Protein AF-A0A1M5YK88-F1 (afdb_monomer_lite)

Sequence (181 aa):
MLLDCRCNSYCCTCYFSPMNEIELANHRRQRLADAVDAVSKGDRTAFGRRLGYRDGAFIRQMISGSRAISERTVYKIENLPGMRGWFAKEYSNARVKVGNNVESIEAKALNEIAARYAAIGDAAQRVVDLVLRRDDEPMPVWATRPLISAVDTAIAIAELSTEPQTELPKQARNLPKPARK

Organism: NCBI:txid658167

Foldseek 3Di:
DDDDPPPPDPDDDPPPDVDDPVVLLVLVLVLLQVLCCVPPVRPLQVVCVLLVHPGSVVSVCSNVVVDGDDVVNVVSSLPPPPCPCSSVPPPPDPPPPPDPCCVVVVVVVVVVVVVVLVPDDPVVVVLVCLVPDDPPDDDDPPDDPVNNVVSVVVVVVVVVVPDPPPDDDPDDDPDDDDDDD

Radius of gyration: 28.6 Å; chains: 1; bounding box: 52×44×91 Å

Secondary structure (DSSP, 8-state):
--------S--------SS-HHHHHHHHHHHHHHHHHHHHTT-HHHHHHHTT-SSSHHHHHHHTTSS---HHHHHHHHTSTT-TTTTTTT-S-------S-HHHHHHHHHHHHHHHHHHS-HHHHHHHHHHH--TTSPPPTT--HHHHHHHHHHHHHHHHT-----PPP-----PPPPPP-

Structure (mmCIF,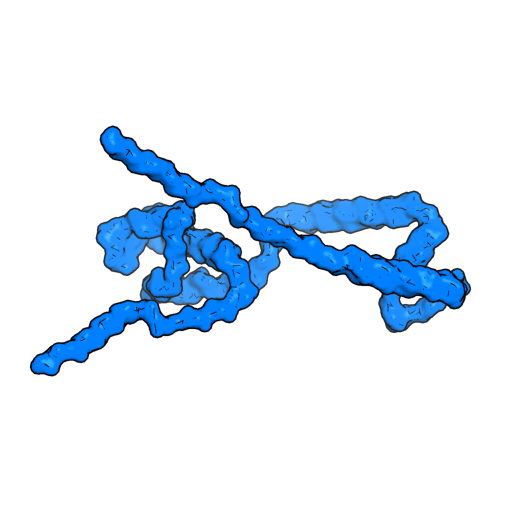 N/CA/C/O backbone):
data_AF-A0A1M5YK88-F1
#
_entry.id   AF-A0A1M5YK88-F1
#
loop_
_atom_site.group_PDB
_atom_site.id
_atom_site.type_symbol
_atom_site.label_atom_id
_atom_site.label_alt_id
_atom_site.label_comp_id
_atom_site.label_asym_id
_atom_site.label_entity_id
_atom_site.label_seq_id
_atom_site.pdbx_PDB_ins_code
_atom_site.Cartn_x
_atom_site.Cartn_y
_atom_site.Cartn_z
_atom_site.occupancy
_atom_site.B_iso_or_equiv
_atom_site.auth_seq_id
_atom_site.auth_comp_id
_atom_site.auth_asym_id
_atom_site.auth_atom_id
_atom_site.pdbx_PDB_model_num
ATOM 1 N N . MET A 1 1 ? 8.486 -20.188 50.666 1.00 37.44 1 MET A N 1
ATOM 2 C CA . MET A 1 1 ? 9.445 -19.201 50.123 1.00 37.44 1 MET A CA 1
ATOM 3 C C . MET A 1 1 ? 9.642 -19.560 48.652 1.00 37.44 1 MET A C 1
ATOM 5 O O . MET A 1 1 ? 10.353 -20.509 48.377 1.00 37.44 1 MET A O 1
ATOM 9 N N . LEU A 1 2 ? 8.736 -19.183 47.746 1.00 44.62 2 LEU A N 1
ATOM 10 C CA . LEU A 1 2 ? 8.646 -17.892 47.040 1.00 44.62 2 LEU A CA 1
ATOM 11 C C . LEU A 1 2 ? 9.952 -17.463 46.356 1.00 44.62 2 LEU A C 1
ATOM 13 O O . LEU A 1 2 ? 10.814 -16.874 46.995 1.00 44.62 2 LEU A O 1
ATOM 17 N N . LEU A 1 3 ? 10.009 -17.757 45.055 1.00 38.59 3 LEU A N 1
ATOM 18 C CA . LEU A 1 3 ? 10.349 -16.865 43.936 1.00 38.59 3 LEU A CA 1
ATOM 19 C C . LEU A 1 3 ? 9.706 -17.533 42.699 1.00 38.59 3 LEU A C 1
ATOM 21 O O . LEU A 1 3 ? 10.263 -18.459 42.125 1.00 38.59 3 LEU A O 1
ATOM 25 N N . ASP A 1 4 ? 8.409 -17.354 42.442 1.00 34.22 4 ASP A N 1
ATOM 26 C CA . ASP A 1 4 ? 7.829 -16.232 41.683 1.00 34.22 4 ASP A CA 1
ATOM 27 C C . ASP A 1 4 ? 8.659 -15.810 40.456 1.00 34.22 4 ASP A C 1
ATOM 29 O O . ASP A 1 4 ? 9.201 -14.710 40.376 1.00 34.22 4 ASP A O 1
ATOM 33 N N . CYS A 1 5 ? 8.695 -16.669 39.434 1.00 35.06 5 CYS A N 1
ATOM 34 C CA . CYS A 1 5 ? 8.955 -16.219 38.067 1.00 35.06 5 CYS A CA 1
ATOM 35 C C . CYS A 1 5 ? 7.684 -15.580 37.482 1.00 35.06 5 CYS A C 1
ATOM 37 O O . CYS A 1 5 ? 6.930 -16.201 36.733 1.00 35.06 5 CYS A O 1
ATOM 39 N N . ARG A 1 6 ? 7.463 -14.296 37.795 1.00 41.94 6 ARG A N 1
ATOM 40 C CA . ARG A 1 6 ? 6.601 -13.394 37.011 1.00 41.94 6 ARG A CA 1
ATOM 41 C C . ARG A 1 6 ? 7.241 -13.150 35.640 1.00 41.94 6 ARG A C 1
ATOM 43 O O . ARG A 1 6 ? 7.820 -12.096 35.393 1.00 41.94 6 ARG A O 1
ATOM 50 N N . CYS A 1 7 ? 7.120 -14.104 34.723 1.00 40.22 7 CYS A N 1
ATOM 51 C CA . CYS A 1 7 ? 7.373 -13.832 33.313 1.00 40.22 7 CYS A CA 1
ATOM 52 C C . CYS A 1 7 ? 6.091 -13.243 32.708 1.00 40.22 7 CYS A C 1
ATOM 54 O O . CYS A 1 7 ? 5.159 -13.951 32.329 1.00 40.22 7 CYS A O 1
ATOM 56 N N . ASN A 1 8 ? 6.010 -11.911 32.703 1.00 40.31 8 ASN A N 1
ATOM 57 C CA . ASN A 1 8 ? 4.912 -11.140 32.133 1.00 40.31 8 ASN A CA 1
ATOM 58 C C . ASN A 1 8 ? 4.927 -11.265 30.598 1.00 40.31 8 ASN A C 1
ATOM 60 O O . ASN A 1 8 ? 5.463 -10.405 29.916 1.00 40.31 8 ASN A O 1
ATOM 64 N N . SER A 1 9 ? 4.404 -12.383 30.088 1.00 45.31 9 SER A N 1
ATOM 65 C CA . SER A 1 9 ? 3.619 -12.567 28.852 1.00 45.31 9 SER A CA 1
ATOM 66 C C . SER A 1 9 ? 3.922 -11.693 27.610 1.00 45.31 9 SER A C 1
ATOM 68 O O . SER A 1 9 ? 3.008 -11.347 26.865 1.00 45.31 9 SER A O 1
ATOM 70 N N . TYR A 1 10 ? 5.185 -11.349 27.351 1.00 47.69 10 TYR A N 1
ATOM 71 C CA . TYR A 1 10 ? 5.623 -10.657 26.130 1.00 47.69 10 TYR A CA 1
ATOM 72 C C . TYR A 1 10 ? 7.009 -11.143 25.691 1.00 47.69 10 TYR A C 1
ATOM 74 O O . TYR A 1 10 ? 7.939 -10.359 25.548 1.00 47.69 10 TYR A O 1
ATOM 82 N N . CYS A 1 11 ? 7.177 -12.451 25.515 1.00 39.66 11 CYS A N 1
ATOM 83 C CA . CYS A 1 11 ? 8.369 -12.985 24.861 1.00 39.66 11 CYS A CA 1
ATOM 84 C C . CYS A 1 11 ? 8.024 -14.287 24.135 1.00 39.66 11 CYS A C 1
ATOM 86 O O . CYS A 1 11 ? 8.310 -15.372 24.624 1.00 39.66 11 CYS A O 1
ATOM 88 N N . CYS A 1 12 ? 7.311 -14.173 23.013 1.00 34.31 12 CYS A N 1
ATOM 89 C CA . CYS A 1 12 ? 7.320 -15.160 21.933 1.00 34.31 12 CYS A CA 1
ATOM 90 C C . CYS A 1 12 ? 6.433 -14.650 20.796 1.00 34.31 12 CYS A C 1
ATOM 92 O O . CYS A 1 12 ? 5.217 -14.741 20.904 1.00 34.31 12 CYS A O 1
ATOM 94 N N . THR A 1 13 ? 7.043 -14.068 19.765 1.00 43.25 13 THR A N 1
ATOM 95 C CA . THR A 1 13 ? 6.861 -14.470 18.359 1.00 43.25 13 THR A CA 1
ATOM 96 C C . THR A 1 13 ? 7.671 -13.533 17.478 1.00 43.25 13 THR A C 1
ATOM 98 O O . THR A 1 13 ? 7.267 -12.432 17.110 1.00 43.25 13 THR A O 1
ATOM 101 N N . CYS A 1 14 ? 8.849 -14.018 17.115 1.00 43.84 14 CYS A N 1
ATOM 102 C CA . CYS A 1 14 ? 9.608 -13.555 15.975 1.00 43.84 14 CYS A CA 1
ATOM 103 C C . CYS A 1 14 ? 8.858 -14.012 14.709 1.00 43.84 14 CYS A C 1
ATOM 105 O O . CYS A 1 14 ? 9.199 -15.040 14.136 1.00 43.84 14 CYS A O 1
ATOM 107 N N . TYR A 1 15 ? 7.813 -13.298 14.280 1.00 48.22 15 TYR A N 1
ATOM 108 C CA . TYR A 1 15 ? 7.351 -13.390 12.891 1.00 48.22 15 TYR A CA 1
ATOM 109 C C . TYR A 1 15 ? 8.174 -12.393 12.074 1.00 48.22 15 TYR A C 1
ATOM 111 O O . TYR A 1 15 ? 7.764 -11.266 11.804 1.00 48.22 15 TYR A O 1
ATOM 119 N N . PHE A 1 16 ? 9.397 -12.808 11.738 1.00 48.31 16 PHE A N 1
ATOM 120 C CA . PHE A 1 16 ? 10.194 -12.163 10.705 1.00 48.31 16 PHE A CA 1
ATOM 121 C C . PHE A 1 16 ? 9.540 -12.492 9.359 1.00 48.31 16 PHE A C 1
ATOM 123 O O . PHE A 1 16 ? 9.859 -13.490 8.720 1.00 48.31 16 PHE A O 1
ATOM 130 N N . SER A 1 17 ? 8.553 -11.690 8.966 1.00 50.03 17 SER A N 1
ATOM 131 C CA . SER A 1 17 ? 8.138 -11.615 7.568 1.00 50.03 17 SER A CA 1
ATOM 132 C C . SER A 1 17 ? 9.059 -10.594 6.893 1.00 50.03 17 SER A C 1
ATOM 134 O O . SER A 1 17 ? 9.241 -9.517 7.467 1.00 50.03 17 SER A O 1
ATOM 136 N N . PRO A 1 18 ? 9.649 -10.879 5.718 1.00 50.66 18 PRO A N 1
ATOM 137 C CA . PRO A 1 18 ? 10.511 -9.948 4.992 1.00 50.66 18 PRO A CA 1
ATOM 138 C C . PRO A 1 18 ? 9.640 -8.874 4.331 1.00 50.66 18 PRO A C 1
ATOM 140 O O . PRO A 1 18 ? 9.465 -8.832 3.118 1.00 50.66 18 PRO A O 1
ATOM 143 N N . MET A 1 19 ? 9.005 -8.048 5.154 1.00 55.72 19 MET A N 1
ATOM 144 C CA . MET A 1 19 ? 8.137 -6.963 4.732 1.00 55.72 19 MET A CA 1
ATOM 145 C C . MET A 1 19 ? 8.574 -5.701 5.439 1.00 55.72 19 MET A C 1
ATOM 147 O O . MET A 1 19 ? 8.888 -5.717 6.629 1.00 55.72 19 MET A O 1
ATOM 151 N N . ASN A 1 20 ? 8.601 -4.605 4.689 1.00 75.56 20 ASN A N 1
ATOM 152 C CA . ASN A 1 20 ? 8.934 -3.308 5.235 1.00 75.56 20 ASN A CA 1
ATOM 153 C C . ASN A 1 20 ? 7.951 -2.985 6.371 1.00 75.56 20 ASN A C 1
ATOM 155 O O . ASN A 1 20 ? 6.737 -2.897 6.164 1.00 75.56 20 ASN A O 1
ATOM 159 N N . GLU A 1 21 ? 8.482 -2.826 7.583 1.00 73.94 21 GLU A N 1
ATOM 160 C CA . GLU A 1 21 ? 7.710 -2.574 8.803 1.00 73.94 21 GLU A CA 1
ATOM 161 C C . GLU A 1 21 ? 6.768 -1.368 8.638 1.00 73.94 21 GLU A C 1
ATOM 163 O O . GLU A 1 21 ? 5.647 -1.348 9.156 1.00 73.94 21 GLU A O 1
ATOM 168 N N . ILE A 1 22 ? 7.191 -0.392 7.832 1.00 80.12 22 ILE A N 1
ATOM 169 C CA . ILE A 1 22 ? 6.441 0.824 7.529 1.00 80.12 22 ILE A CA 1
ATOM 170 C C . ILE A 1 22 ? 5.184 0.507 6.708 1.00 80.12 22 ILE A C 1
ATOM 172 O O . ILE A 1 22 ? 4.100 1.013 7.013 1.00 80.12 22 ILE A O 1
ATOM 176 N N . GLU A 1 23 ? 5.294 -0.348 5.692 1.00 81.69 23 GLU A N 1
ATOM 177 C CA . GLU A 1 23 ? 4.176 -0.725 4.819 1.00 81.69 23 GLU A CA 1
ATOM 178 C C . GLU A 1 23 ? 3.129 -1.539 5.575 1.00 81.69 23 GLU A C 1
ATOM 180 O O . GLU A 1 23 ? 1.928 -1.277 5.469 1.00 81.69 23 GLU A O 1
ATOM 185 N N . LEU A 1 24 ? 3.578 -2.476 6.412 1.00 83.06 24 LEU A N 1
ATOM 186 C CA . LEU A 1 24 ? 2.700 -3.246 7.287 1.00 83.06 24 LEU A CA 1
ATOM 187 C C . LEU A 1 24 ? 1.952 -2.340 8.271 1.00 83.06 24 LEU A C 1
ATOM 189 O O . LEU A 1 24 ? 0.741 -2.489 8.466 1.00 83.06 24 LEU A O 1
ATOM 193 N N . ALA A 1 25 ? 2.651 -1.378 8.875 1.00 84.44 25 ALA A N 1
ATOM 194 C CA . ALA A 1 25 ? 2.045 -0.419 9.789 1.00 84.44 25 ALA A CA 1
ATOM 195 C C . ALA A 1 25 ? 1.014 0.477 9.082 1.00 84.44 25 ALA A C 1
ATOM 197 O O . ALA A 1 25 ? -0.059 0.722 9.637 1.00 84.44 25 ALA A O 1
ATOM 198 N N . ASN A 1 26 ? 1.310 0.937 7.863 1.00 87.06 26 ASN A N 1
ATOM 199 C CA . ASN A 1 26 ? 0.384 1.717 7.039 1.00 87.06 26 ASN A CA 1
ATOM 200 C C . ASN A 1 26 ? -0.875 0.907 6.694 1.00 87.06 26 ASN A C 1
ATOM 202 O O . ASN A 1 26 ? -1.988 1.383 6.918 1.00 87.06 26 ASN A O 1
ATOM 206 N N . HIS A 1 27 ? -0.710 -0.335 6.233 1.00 86.50 27 HIS A N 1
ATOM 207 C CA . HIS A 1 27 ? -1.824 -1.228 5.911 1.00 86.50 27 HIS A CA 1
ATOM 208 C C . HIS A 1 27 ? -2.727 -1.468 7.128 1.00 86.50 27 HIS A C 1
ATOM 210 O O . HIS A 1 27 ? -3.943 -1.281 7.061 1.00 86.50 27 HIS A O 1
ATOM 216 N N . ARG A 1 28 ? -2.138 -1.801 8.286 1.00 88.88 28 ARG A N 1
ATOM 217 C CA . ARG A 1 28 ? -2.897 -1.990 9.533 1.00 88.88 28 ARG A CA 1
ATOM 218 C C . ARG A 1 28 ? -3.645 -0.719 9.942 1.00 88.88 28 ARG A C 1
ATOM 220 O O . ARG A 1 28 ? -4.779 -0.815 10.404 1.00 88.88 28 ARG A O 1
ATOM 227 N N . ARG A 1 29 ? -3.048 0.465 9.765 1.00 90.25 29 ARG A N 1
ATOM 228 C CA . ARG A 1 29 ? -3.710 1.746 10.064 1.00 90.25 29 ARG A CA 1
ATOM 229 C C . ARG A 1 29 ? -4.928 1.983 9.181 1.00 90.25 29 ARG A C 1
ATOM 231 O O . ARG A 1 29 ? -5.981 2.327 9.713 1.00 90.25 29 ARG A O 1
ATOM 238 N N . GLN A 1 30 ? -4.805 1.739 7.879 1.00 89.88 30 GLN A N 1
ATOM 239 C CA . GLN A 1 30 ? -5.918 1.898 6.946 1.00 89.88 30 GLN A CA 1
ATOM 240 C C . GLN A 1 30 ? -7.072 0.952 7.291 1.00 89.88 30 GLN A C 1
ATOM 242 O O . GLN A 1 30 ? -8.196 1.391 7.510 1.00 89.88 30 GLN A O 1
ATOM 247 N N . ARG A 1 31 ? -6.780 -0.343 7.460 1.00 90.19 31 ARG A N 1
ATOM 248 C CA . ARG A 1 31 ? -7.805 -1.346 7.786 1.00 90.19 31 ARG A CA 1
ATOM 249 C C . ARG A 1 31 ? -8.482 -1.088 9.131 1.00 90.19 31 ARG A C 1
ATOM 251 O O . ARG A 1 31 ? -9.662 -1.401 9.283 1.00 90.19 31 ARG A O 1
ATOM 258 N N . LEU A 1 32 ? -7.760 -0.514 10.097 1.00 90.62 32 LEU A N 1
ATOM 259 C CA . LEU A 1 32 ? -8.333 -0.090 11.373 1.00 90.62 32 LEU A CA 1
ATOM 260 C C . LEU A 1 32 ? -9.323 1.067 11.194 1.00 90.62 32 LEU A C 1
ATOM 262 O O . LEU A 1 32 ? -10.378 1.039 11.822 1.00 90.62 32 LEU A O 1
ATOM 266 N N . ALA A 1 33 ? -9.007 2.060 10.359 1.00 90.00 33 ALA A N 1
ATOM 267 C CA . ALA A 1 33 ? -9.938 3.142 10.043 1.00 90.00 33 ALA A CA 1
ATOM 268 C C . ALA A 1 33 ? -11.209 2.588 9.376 1.00 90.00 33 ALA A C 1
ATOM 270 O O . ALA A 1 33 ? -12.307 2.822 9.879 1.00 90.00 33 ALA A O 1
ATOM 271 N N . ASP A 1 34 ? -11.052 1.727 8.365 1.00 89.75 34 ASP A N 1
ATOM 272 C CA . ASP A 1 34 ? -12.179 1.084 7.678 1.00 89.75 34 ASP A CA 1
ATOM 273 C C . ASP A 1 34 ? -13.040 0.239 8.640 1.00 89.75 34 ASP A C 1
ATOM 275 O O . ASP A 1 34 ? -14.264 0.202 8.530 1.00 89.75 34 ASP A O 1
ATOM 279 N N . ALA A 1 35 ? -12.416 -0.445 9.609 1.00 89.12 35 ALA A N 1
ATOM 280 C CA . ALA A 1 35 ? -13.130 -1.229 10.620 1.00 89.12 35 ALA A CA 1
ATOM 281 C C . ALA A 1 35 ? -13.986 -0.339 11.533 1.00 89.12 35 ALA A C 1
ATOM 283 O O . ALA A 1 35 ? -15.109 -0.705 11.888 1.00 89.12 35 ALA A O 1
ATOM 284 N N . VAL A 1 36 ? -13.468 0.832 11.917 1.00 90.25 36 VAL A N 1
ATOM 285 C CA . VAL A 1 36 ? -14.212 1.808 12.726 1.00 90.25 36 VAL A CA 1
ATOM 286 C C . VAL A 1 36 ? -15.427 2.321 11.955 1.00 90.25 36 VAL A C 1
ATOM 288 O O . VAL A 1 36 ? -16.514 2.430 12.532 1.00 90.25 36 VAL A O 1
ATOM 291 N N . ASP A 1 37 ? -15.271 2.581 10.661 1.00 89.19 37 ASP A N 1
ATOM 292 C CA . ASP A 1 37 ? -16.362 3.035 9.802 1.00 89.19 37 ASP A CA 1
ATOM 293 C C . ASP A 1 37 ? -17.416 1.939 9.603 1.00 89.19 37 ASP A C 1
ATOM 295 O O . ASP A 1 37 ? -18.609 2.190 9.785 1.00 89.19 37 ASP A O 1
ATOM 299 N N . ALA A 1 38 ? -16.993 0.699 9.354 1.00 86.25 38 ALA A N 1
ATOM 300 C CA . ALA A 1 38 ? -17.893 -0.435 9.15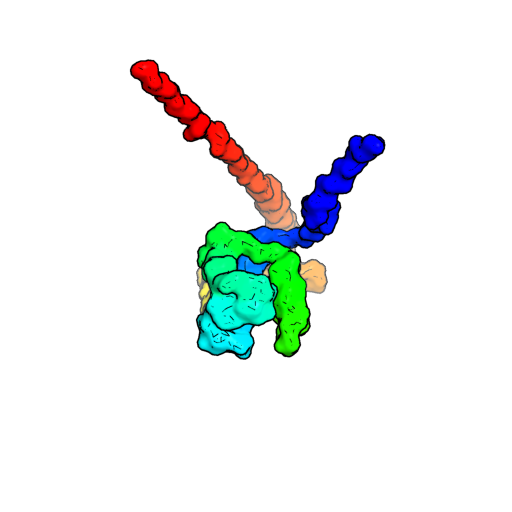8 1.00 86.25 38 ALA A CA 1
ATOM 301 C C . ALA A 1 38 ? -18.687 -0.815 10.424 1.00 86.25 38 ALA A C 1
ATOM 303 O O . ALA A 1 38 ? -19.873 -1.132 10.345 1.00 86.25 38 ALA A O 1
ATOM 304 N N . VAL A 1 39 ? -18.057 -0.786 11.603 1.00 87.06 39 VAL A N 1
ATOM 305 C CA . VAL A 1 39 ? -18.678 -1.243 12.863 1.00 87.06 39 VAL A CA 1
ATOM 306 C C . VAL A 1 39 ? -19.441 -0.125 13.573 1.00 87.06 39 VAL A C 1
ATOM 308 O O . VAL A 1 39 ? -20.510 -0.360 14.147 1.00 87.06 39 VAL A O 1
ATOM 311 N N . SER A 1 40 ? -18.880 1.082 13.581 1.00 85.62 40 SER A N 1
ATOM 312 C CA . SER A 1 40 ? -19.330 2.189 14.432 1.00 85.62 40 SER A CA 1
ATOM 313 C C . SER A 1 40 ? -19.667 3.457 13.648 1.00 85.62 40 SER A C 1
ATOM 315 O O . SER A 1 40 ? -19.867 4.497 14.273 1.00 85.62 40 SER A O 1
ATOM 317 N N . LYS A 1 41 ? -19.735 3.400 12.307 1.00 87.06 41 LYS A N 1
ATOM 318 C CA . LYS A 1 41 ? -20.035 4.556 11.440 1.00 87.06 41 LYS A CA 1
ATOM 319 C C . LYS A 1 41 ? -19.124 5.763 11.724 1.00 87.06 41 LYS A C 1
ATOM 321 O O . LYS A 1 41 ? -19.579 6.902 11.703 1.00 87.06 41 LYS A O 1
ATOM 326 N N . GLY A 1 42 ? -17.860 5.506 12.067 1.00 83.44 42 GLY A N 1
ATOM 327 C CA . GLY A 1 42 ? -16.861 6.541 12.353 1.00 83.44 42 GLY A CA 1
ATOM 328 C C . GLY A 1 42 ? -16.700 6.912 13.833 1.00 83.44 42 GLY A C 1
ATOM 329 O O . GLY A 1 42 ? -15.755 7.628 14.181 1.00 83.44 42 GLY A O 1
ATOM 330 N N . ASP A 1 43 ? -17.540 6.402 14.747 1.00 91.25 43 ASP A N 1
ATOM 331 C CA . ASP A 1 43 ? -17.359 6.664 16.181 1.00 91.25 43 ASP A CA 1
ATOM 332 C C . ASP A 1 43 ? -16.272 5.770 16.807 1.00 91.25 43 ASP A C 1
ATOM 334 O O . ASP A 1 43 ? -16.476 4.621 17.221 1.00 91.25 43 ASP A O 1
ATOM 338 N N . ARG A 1 44 ? -15.087 6.369 16.940 1.00 89.88 44 ARG A N 1
ATOM 339 C CA . ARG A 1 44 ? -13.886 5.776 17.548 1.00 89.88 44 ARG A CA 1
ATOM 340 C C . ARG A 1 44 ? -14.084 5.422 19.027 1.00 89.88 44 ARG A C 1
ATOM 342 O O . ARG A 1 44 ? -13.438 4.501 19.526 1.00 89.88 44 ARG A O 1
ATOM 349 N N . THR A 1 45 ? -14.951 6.139 19.743 1.00 91.06 45 THR A N 1
ATOM 350 C CA . THR A 1 45 ? -15.209 5.911 21.174 1.00 91.06 45 THR A CA 1
ATOM 351 C C . THR A 1 45 ? -16.115 4.704 21.368 1.00 91.06 45 THR A C 1
ATOM 353 O O . THR A 1 45 ? -15.803 3.829 22.178 1.00 91.06 45 THR A O 1
ATOM 356 N N . ALA A 1 46 ? -17.194 4.612 20.584 1.00 89.38 46 ALA A N 1
ATOM 357 C CA . ALA A 1 46 ? -18.066 3.441 20.570 1.00 89.38 46 ALA A CA 1
ATOM 358 C C . ALA A 1 46 ? -17.301 2.172 20.163 1.00 89.38 46 ALA A C 1
ATOM 360 O O . ALA A 1 46 ? -17.465 1.122 20.786 1.00 89.38 46 ALA A O 1
ATOM 361 N N . PHE A 1 47 ? -16.405 2.280 19.175 1.00 91.12 47 PHE A N 1
ATOM 362 C CA . PHE A 1 47 ? -15.536 1.174 18.772 1.00 91.12 47 PHE A CA 1
ATOM 363 C C . PHE A 1 47 ? -14.581 0.731 19.893 1.00 91.12 47 PHE A C 1
ATOM 365 O O . PHE A 1 47 ? -14.502 -0.456 20.208 1.00 91.12 47 PHE A O 1
ATOM 372 N N . GLY A 1 48 ? -13.911 1.679 20.559 1.00 90.75 48 GLY A N 1
ATOM 373 C CA . GLY A 1 48 ? -13.029 1.385 21.695 1.00 90.75 48 GLY A CA 1
ATOM 374 C C . GLY A 1 48 ? -13.747 0.654 22.836 1.00 90.75 48 GLY A C 1
ATOM 375 O O . GLY A 1 48 ? -13.226 -0.335 23.353 1.00 90.75 48 GLY A O 1
ATOM 376 N N . ARG A 1 49 ? -14.978 1.070 23.169 1.00 90.94 49 ARG A N 1
ATOM 377 C CA . ARG A 1 49 ? -15.806 0.407 24.194 1.00 90.94 49 ARG A CA 1
ATOM 378 C C . ARG A 1 49 ? -16.161 -1.032 23.818 1.00 90.94 49 ARG A C 1
ATOM 380 O O . ARG A 1 49 ? -16.095 -1.909 24.673 1.00 90.94 49 ARG A O 1
ATOM 387 N N . ARG A 1 50 ? -16.473 -1.299 22.543 1.00 87.56 50 ARG A N 1
ATOM 388 C CA . ARG A 1 50 ? -16.751 -2.662 22.042 1.00 87.56 50 ARG A CA 1
ATOM 389 C C . ARG A 1 50 ? -15.536 -3.589 22.118 1.00 87.56 50 ARG A C 1
ATOM 391 O O . ARG A 1 50 ? -15.700 -4.782 22.329 1.00 87.56 50 ARG A O 1
ATOM 398 N N . LEU A 1 51 ? -14.328 -3.042 22.005 1.00 87.94 51 LEU A N 1
ATOM 399 C CA . LEU A 1 51 ? -13.070 -3.780 22.168 1.00 87.94 51 LEU A CA 1
ATOM 400 C C . LEU A 1 51 ? -12.637 -3.966 23.637 1.00 87.94 51 LEU A C 1
ATOM 402 O O . LEU A 1 51 ? -11.579 -4.547 23.902 1.00 87.94 51 LEU A O 1
ATOM 406 N N . GLY A 1 52 ? -13.424 -3.460 24.594 1.00 87.50 52 GLY A N 1
ATOM 407 C CA . GLY A 1 52 ? -13.129 -3.530 26.025 1.00 87.50 52 GLY A CA 1
ATOM 408 C C . GLY A 1 52 ? -12.123 -2.484 26.516 1.00 87.50 52 GLY A C 1
ATOM 409 O O . GLY A 1 52 ? -11.522 -2.665 27.574 1.00 87.50 52 GLY A O 1
ATOM 410 N N . TYR A 1 53 ? -11.900 -1.404 25.762 1.00 88.19 53 TYR A N 1
ATOM 411 C CA . TYR A 1 53 ? -11.134 -0.252 26.242 1.00 88.19 53 TYR A CA 1
ATOM 412 C C . TYR A 1 53 ? -12.034 0.727 27.004 1.00 88.19 53 TYR A C 1
ATOM 414 O O . TYR A 1 53 ? -13.235 0.826 26.751 1.00 88.19 53 TYR A O 1
ATOM 422 N N . ARG A 1 54 ? -11.433 1.482 27.935 1.00 85.00 54 ARG A N 1
ATOM 423 C CA . ARG A 1 54 ? -12.134 2.521 28.707 1.00 85.00 54 ARG A CA 1
ATOM 424 C C . ARG A 1 54 ? -12.616 3.661 27.803 1.00 85.00 54 ARG A C 1
ATOM 426 O O . ARG A 1 54 ? -13.701 4.199 28.011 1.00 85.00 54 ARG A O 1
ATOM 433 N N . ASP A 1 55 ? -11.819 4.016 26.801 1.00 85.50 55 ASP A N 1
ATOM 434 C CA . ASP A 1 55 ? -12.056 5.128 25.889 1.00 85.50 55 ASP A CA 1
ATOM 435 C C . ASP A 1 55 ? -11.558 4.842 24.458 1.00 85.50 55 ASP A C 1
ATOM 437 O O . ASP A 1 55 ? -10.913 3.833 24.167 1.00 85.50 55 ASP A O 1
ATOM 441 N N . GLY A 1 56 ? -11.883 5.752 23.535 1.00 86.94 56 GLY A N 1
ATOM 442 C CA . GLY A 1 56 ? -11.429 5.703 22.141 1.00 86.94 56 GLY A CA 1
ATOM 443 C C . GLY A 1 56 ? -10.032 6.289 21.910 1.00 86.94 56 GLY A C 1
ATOM 444 O O . GLY A 1 56 ? -9.618 6.404 20.755 1.00 86.94 56 GLY A O 1
ATOM 445 N N . ALA A 1 57 ? -9.309 6.704 22.959 1.00 90.44 57 ALA A N 1
ATOM 446 C CA . ALA A 1 57 ? -8.012 7.371 22.818 1.00 90.44 57 ALA A CA 1
ATOM 447 C C . ALA A 1 57 ? -6.966 6.454 22.178 1.00 90.44 57 ALA A C 1
ATOM 449 O O . ALA A 1 57 ? -6.254 6.882 21.271 1.00 90.44 57 ALA A O 1
ATOM 450 N N . PHE A 1 58 ? -6.942 5.176 22.565 1.00 89.00 58 PHE A N 1
ATOM 451 C CA . PHE A 1 58 ? -6.056 4.181 21.958 1.00 89.00 58 PHE A CA 1
ATOM 452 C C . PHE A 1 58 ? -6.282 4.045 20.449 1.00 89.00 58 PHE A C 1
ATOM 454 O O . PHE A 1 58 ? -5.324 4.032 19.683 1.00 89.00 58 PHE A O 1
ATOM 461 N N . ILE A 1 59 ? -7.542 4.019 20.011 1.00 91.19 59 ILE A N 1
ATOM 462 C CA . ILE A 1 59 ? -7.894 3.917 18.590 1.00 91.19 59 ILE A CA 1
ATOM 463 C C . ILE A 1 59 ? -7.453 5.174 17.833 1.00 91.19 59 ILE A C 1
ATOM 465 O O . ILE A 1 59 ? -6.874 5.074 16.755 1.00 91.19 59 ILE A O 1
ATOM 469 N N . ARG A 1 60 ? -7.639 6.365 18.420 1.00 91.44 60 ARG A N 1
ATOM 470 C CA . ARG A 1 60 ? -7.155 7.626 17.830 1.00 91.44 60 ARG A CA 1
ATOM 471 C C . ARG A 1 60 ? -5.631 7.651 17.693 1.00 91.44 60 ARG A C 1
ATOM 473 O O . ARG A 1 60 ? -5.138 8.040 16.641 1.00 91.44 60 ARG A O 1
ATOM 480 N N . GLN A 1 61 ? -4.897 7.211 18.718 1.00 91.12 61 GLN A N 1
ATOM 481 C CA . GLN A 1 61 ? -3.431 7.139 18.688 1.00 91.12 61 GLN A CA 1
ATOM 482 C C . GLN A 1 61 ? -2.921 6.163 17.623 1.00 91.12 61 GLN A C 1
ATOM 484 O O . GLN A 1 61 ? -1.935 6.458 16.949 1.00 91.12 61 GLN A O 1
ATOM 489 N N . MET A 1 62 ? -3.604 5.028 17.450 1.00 92.31 62 MET A N 1
ATOM 490 C CA . MET A 1 62 ? -3.273 4.042 16.421 1.00 92.31 62 MET A CA 1
ATOM 491 C C . MET A 1 62 ? -3.530 4.582 15.012 1.00 92.31 62 MET A C 1
ATOM 493 O O . MET A 1 62 ? -2.648 4.487 14.167 1.00 92.31 62 MET A O 1
ATOM 497 N N . ILE A 1 63 ? -4.684 5.214 14.769 1.00 90.81 63 ILE A N 1
ATOM 498 C CA . ILE A 1 63 ? -5.006 5.830 13.468 1.00 90.81 63 ILE A CA 1
ATOM 499 C C . ILE A 1 63 ? -4.023 6.962 13.142 1.00 90.81 63 ILE A C 1
ATOM 501 O O . ILE A 1 63 ? -3.534 7.053 12.021 1.00 90.81 63 ILE A O 1
ATOM 505 N N . SER A 1 64 ? -3.676 7.786 14.134 1.00 88.38 64 SER A N 1
ATOM 506 C CA . SER A 1 64 ? -2.707 8.878 13.982 1.00 88.38 64 SER A CA 1
ATOM 507 C C . SER A 1 64 ? -1.268 8.400 13.748 1.00 88.38 64 SER A C 1
ATOM 509 O O . SER A 1 64 ? -0.410 9.225 13.451 1.00 88.38 64 SER A O 1
ATOM 511 N N . GLY A 1 65 ? -0.966 7.112 13.943 1.00 87.81 65 GLY A N 1
ATOM 512 C CA . GLY A 1 65 ? 0.395 6.576 13.835 1.00 87.81 65 GLY A CA 1
ATOM 513 C C . GLY A 1 65 ? 1.307 6.886 15.023 1.00 87.81 65 GLY A C 1
ATOM 514 O O . GLY A 1 65 ? 2.461 6.475 15.017 1.00 87.81 65 GLY A O 1
ATOM 515 N N . SER A 1 66 ? 0.797 7.539 16.073 1.00 87.06 66 SER A N 1
ATOM 516 C CA . SER A 1 66 ? 1.545 7.769 17.318 1.00 87.06 66 SER A CA 1
ATOM 517 C C . SER A 1 66 ? 1.815 6.466 18.078 1.00 87.06 66 SER A C 1
ATOM 519 O O . SER A 1 66 ? 2.775 6.385 18.844 1.00 87.06 66 SER A O 1
ATOM 521 N N . ARG A 1 67 ? 0.985 5.435 17.866 1.00 87.06 67 ARG A N 1
ATOM 522 C CA . ARG A 1 67 ? 1.148 4.108 18.463 1.00 87.06 67 ARG A CA 1
ATOM 523 C C . ARG A 1 67 ? 1.059 3.014 17.403 1.00 87.06 67 ARG A C 1
ATOM 525 O O . ARG A 1 67 ? 0.103 2.976 16.633 1.00 87.06 67 ARG A O 1
ATOM 532 N N . ALA A 1 68 ? 2.011 2.084 17.423 1.00 85.62 68 ALA A N 1
ATOM 533 C CA . ALA A 1 68 ? 1.987 0.909 16.558 1.00 85.62 68 ALA A CA 1
ATOM 534 C C . ALA A 1 68 ? 0.819 -0.036 16.900 1.00 85.62 68 ALA A C 1
ATOM 536 O O . ALA A 1 68 ? 0.456 -0.225 18.068 1.00 85.62 68 ALA A O 1
ATOM 537 N N . ILE A 1 69 ? 0.245 -0.656 15.867 1.00 88.25 69 ILE A N 1
ATOM 538 C CA . ILE A 1 69 ? -0.832 -1.642 16.001 1.00 88.25 69 ILE A CA 1
ATOM 539 C C . ILE A 1 69 ? -0.199 -3.020 16.204 1.00 88.25 69 ILE A C 1
ATOM 541 O O . ILE A 1 69 ? 0.339 -3.621 15.269 1.00 88.25 69 ILE A O 1
ATOM 545 N N . SER A 1 70 ? -0.269 -3.511 17.441 1.00 86.69 70 SER A N 1
ATOM 546 C CA . SER A 1 70 ? 0.214 -4.843 17.809 1.00 86.69 70 SER A CA 1
ATOM 547 C C . SER A 1 70 ? -0.730 -5.946 17.332 1.00 86.69 70 SER A C 1
ATOM 549 O O . SER A 1 70 ? -1.942 -5.745 17.230 1.00 86.69 70 SER A O 1
ATOM 551 N N . GLU A 1 71 ? -0.193 -7.149 17.137 1.00 85.00 71 GLU A N 1
ATOM 552 C CA . GLU A 1 71 ? -0.977 -8.341 16.778 1.00 85.00 71 GLU A CA 1
ATOM 553 C C . GLU A 1 71 ? -2.067 -8.656 17.804 1.00 85.00 71 GLU A C 1
ATOM 555 O O . GLU A 1 71 ? -3.183 -9.015 17.444 1.00 85.00 71 GLU A O 1
ATOM 560 N N . ARG A 1 72 ? -1.805 -8.391 19.091 1.00 87.12 72 ARG A N 1
ATOM 561 C CA . ARG A 1 72 ? -2.816 -8.509 20.152 1.00 87.12 72 ARG A CA 1
ATOM 562 C C . ARG A 1 72 ? -4.054 -7.651 19.878 1.00 87.12 72 ARG A C 1
ATOM 564 O O . ARG A 1 72 ? -5.160 -8.030 20.252 1.00 87.12 72 ARG A O 1
ATOM 571 N N . THR A 1 73 ? -3.870 -6.487 19.262 1.00 88.19 73 THR A N 1
ATOM 572 C CA . THR A 1 73 ? -4.977 -5.592 18.906 1.00 88.19 73 THR A CA 1
ATOM 573 C C . THR A 1 73 ? -5.713 -6.110 17.676 1.00 88.19 73 THR A C 1
ATOM 575 O O . THR A 1 73 ? -6.939 -6.130 17.681 1.00 88.19 73 THR A O 1
ATOM 578 N N . VAL A 1 74 ? -4.977 -6.601 16.673 1.00 89.38 74 VAL A N 1
ATOM 579 C CA . VAL A 1 74 ? -5.549 -7.254 15.484 1.00 89.38 74 VAL A CA 1
ATOM 580 C C . VAL A 1 74 ? -6.450 -8.418 15.900 1.00 89.38 74 VAL A C 1
ATOM 582 O O . VAL A 1 74 ? -7.625 -8.427 15.552 1.00 89.38 74 VAL A O 1
ATOM 585 N N . TYR A 1 75 ? -5.960 -9.314 16.761 1.00 88.50 75 TYR A N 1
ATOM 586 C CA . TYR A 1 75 ? -6.730 -10.454 17.266 1.00 88.50 75 TYR A CA 1
ATOM 587 C C . TYR A 1 75 ? -8.025 -10.037 17.982 1.00 88.50 75 TYR A C 1
ATOM 589 O O . TYR A 1 75 ? -9.078 -10.641 17.793 1.00 88.50 75 TYR A O 1
ATOM 597 N N . LYS A 1 76 ? -7.984 -8.970 18.793 1.00 88.81 76 LYS A N 1
ATOM 598 C CA . LYS A 1 76 ? -9.193 -8.444 19.450 1.00 88.81 76 LYS A CA 1
ATOM 599 C C . LYS A 1 76 ? -10.235 -7.954 18.450 1.00 88.81 76 LYS A C 1
ATOM 601 O O . LYS A 1 76 ? -11.422 -8.144 18.690 1.00 88.81 76 LYS A O 1
ATOM 606 N N . ILE A 1 77 ? -9.799 -7.314 17.368 1.00 88.88 77 ILE A N 1
ATOM 607 C CA . ILE A 1 77 ? -10.702 -6.799 16.339 1.00 88.88 77 ILE A CA 1
ATOM 608 C C . ILE A 1 77 ? -11.276 -7.949 15.516 1.00 88.88 77 ILE A C 1
ATOM 610 O O . ILE A 1 77 ? -12.472 -7.958 15.253 1.00 88.88 77 ILE A O 1
ATOM 614 N N . GLU A 1 78 ? -10.468 -8.947 15.167 1.00 89.50 78 GLU A N 1
ATOM 615 C CA . GLU A 1 78 ? -10.940 -10.101 14.396 1.00 89.50 78 GLU A CA 1
ATOM 616 C C . GLU A 1 78 ? -11.895 -11.012 15.175 1.00 89.50 78 GLU A C 1
ATOM 618 O O . GLU A 1 78 ? -12.713 -11.705 14.573 1.00 89.50 78 GLU A O 1
ATOM 623 N N . ASN A 1 79 ? -11.840 -10.971 16.508 1.00 88.31 79 ASN A N 1
ATOM 624 C CA . ASN A 1 79 ? -12.815 -11.635 17.372 1.00 88.31 79 ASN A CA 1
ATOM 625 C C . ASN A 1 79 ? -14.159 -10.901 17.471 1.00 88.31 79 ASN A C 1
ATOM 627 O O . ASN A 1 79 ? -15.097 -11.445 18.056 1.00 88.31 79 ASN A O 1
ATOM 631 N N . LEU A 1 80 ? -14.286 -9.686 16.928 1.00 86.00 80 LEU A N 1
ATOM 632 C CA . LEU A 1 80 ? -15.587 -9.033 16.841 1.00 86.00 80 LEU A CA 1
ATOM 633 C C . LEU A 1 80 ? -16.478 -9.751 15.809 1.00 86.00 80 LEU A C 1
ATOM 635 O O . LEU A 1 80 ? -15.990 -10.213 14.770 1.00 86.00 80 LEU A O 1
ATOM 639 N N . PRO A 1 81 ? -17.800 -9.824 16.051 1.00 81.56 81 PRO A N 1
ATOM 640 C CA . PRO A 1 81 ? -18.727 -10.454 15.118 1.00 81.56 81 PRO A CA 1
ATOM 641 C C . PRO A 1 81 ? -18.687 -9.736 13.760 1.00 81.56 81 PRO A C 1
ATOM 643 O O . PRO A 1 81 ? -18.873 -8.524 13.684 1.00 81.56 81 PRO A O 1
ATOM 646 N N . GLY A 1 82 ? -18.427 -10.492 12.689 1.00 82.69 82 GLY A N 1
ATOM 647 C CA . GLY A 1 82 ? -18.354 -9.972 11.316 1.00 82.69 82 GLY A CA 1
ATOM 648 C C . GLY A 1 82 ? -16.995 -9.403 10.885 1.00 82.69 82 GLY A C 1
ATOM 649 O O . GLY A 1 82 ? -16.886 -8.925 9.761 1.00 82.69 82 GLY A O 1
ATOM 650 N N . MET A 1 83 ? -15.960 -9.472 11.732 1.00 82.31 83 MET A N 1
ATOM 651 C CA . MET A 1 83 ? -14.625 -8.900 11.459 1.00 82.31 83 MET A CA 1
ATOM 652 C C . MET A 1 83 ? -13.505 -9.949 11.369 1.00 82.31 83 MET A C 1
ATOM 654 O O . MET A 1 83 ? -12.325 -9.605 11.299 1.00 82.31 83 MET A O 1
ATOM 658 N N . ARG A 1 84 ? -13.847 -11.241 11.346 1.00 84.50 84 ARG A N 1
ATOM 659 C CA . ARG A 1 84 ? -12.860 -12.321 11.224 1.00 84.50 84 ARG A CA 1
ATOM 660 C C . ARG A 1 84 ? -12.091 -12.193 9.904 1.00 84.50 84 ARG A C 1
ATOM 662 O O . ARG A 1 84 ? -12.699 -12.111 8.839 1.00 84.50 84 ARG A O 1
ATOM 669 N N . GLY A 1 85 ? -10.759 -12.184 9.980 1.00 83.19 85 GLY A N 1
ATOM 670 C CA . GLY A 1 85 ? -9.888 -12.025 8.811 1.00 83.19 85 GLY A CA 1
ATOM 671 C C . GLY A 1 85 ? -9.929 -10.628 8.182 1.00 83.19 85 GLY A C 1
ATOM 672 O O . GLY A 1 85 ? -9.505 -10.457 7.038 1.00 83.19 85 GLY A O 1
ATOM 673 N N . TRP A 1 86 ? -10.431 -9.611 8.894 1.00 84.88 86 TRP A N 1
ATOM 674 C CA . TRP A 1 86 ? -10.524 -8.245 8.370 1.00 84.88 86 TRP A CA 1
ATOM 675 C C . TRP A 1 86 ? -9.164 -7.667 7.962 1.00 84.88 86 TRP A C 1
ATOM 677 O O . TRP A 1 86 ? -9.082 -6.907 6.991 1.00 84.88 86 TRP A O 1
ATOM 687 N N . PHE A 1 87 ? -8.098 -8.051 8.670 1.00 83.25 87 PHE A N 1
ATOM 688 C CA . PHE A 1 87 ? -6.729 -7.628 8.377 1.00 83.25 87 PHE A CA 1
ATOM 689 C C . PHE A 1 87 ? -6.000 -8.577 7.415 1.00 83.25 87 PHE A C 1
ATOM 691 O O . PHE A 1 87 ? -4.947 -8.210 6.904 1.00 83.25 87 PHE A O 1
ATOM 698 N N . ALA A 1 88 ? -6.564 -9.754 7.121 1.00 77.69 88 ALA A N 1
ATOM 699 C CA . ALA A 1 88 ? -6.006 -10.721 6.174 1.00 77.69 88 ALA A CA 1
ATOM 700 C C . ALA A 1 88 ? -6.385 -10.427 4.709 1.00 77.69 88 ALA A C 1
ATOM 702 O O . ALA A 1 88 ? -5.691 -10.861 3.795 1.00 77.69 88 ALA A O 1
ATOM 703 N N . LYS A 1 89 ? -7.477 -9.682 4.479 1.00 64.44 89 LYS A N 1
ATOM 704 C CA . LYS A 1 89 ? -8.151 -9.575 3.171 1.00 64.44 89 LYS A CA 1
ATOM 705 C C . LYS A 1 89 ? -7.336 -8.925 2.039 1.00 64.44 89 LYS A C 1
ATOM 707 O O . LYS A 1 89 ? -7.687 -9.134 0.886 1.00 64.44 89 LYS A O 1
ATOM 712 N N . GLU A 1 90 ? -6.271 -8.171 2.319 1.00 58.59 90 GLU A N 1
ATOM 713 C CA . GLU A 1 90 ? -5.540 -7.421 1.274 1.00 58.59 90 GLU A CA 1
ATOM 714 C C . GLU A 1 90 ? -4.011 -7.519 1.341 1.00 58.59 90 GLU A C 1
ATOM 716 O O . GLU A 1 90 ? -3.312 -6.836 0.597 1.00 58.59 90 GLU A O 1
ATOM 721 N N . TYR A 1 91 ? -3.463 -8.411 2.170 1.00 53.34 91 TYR A N 1
ATOM 722 C CA . TYR A 1 91 ? -2.010 -8.618 2.201 1.00 53.34 91 TYR A CA 1
ATOM 723 C C . TYR A 1 91 ? -1.513 -9.655 1.183 1.00 53.34 91 TYR A C 1
ATOM 725 O O . TYR A 1 91 ? -0.333 -9.985 1.147 1.00 53.34 91 TYR A O 1
ATOM 733 N N . SER A 1 92 ? -2.400 -10.141 0.312 1.00 47.88 92 SER A N 1
ATOM 734 C CA . SER A 1 92 ? -2.025 -10.763 -0.954 1.00 47.88 92 SER A CA 1
ATOM 735 C C . SER A 1 92 ? -2.024 -9.677 -2.031 1.00 47.88 92 SER A C 1
ATOM 737 O O . SER A 1 92 ? -3.064 -9.364 -2.606 1.00 47.88 92 SER A O 1
ATOM 739 N N . ASN A 1 93 ? -0.858 -9.100 -2.310 1.00 45.41 93 ASN A N 1
ATOM 740 C CA . ASN A 1 93 ? -0.642 -8.176 -3.426 1.00 45.41 93 ASN A CA 1
ATOM 741 C C . ASN A 1 93 ? -1.356 -6.819 -3.329 1.00 45.41 93 ASN A C 1
ATOM 743 O O . ASN A 1 93 ? -2.088 -6.431 -4.240 1.00 45.41 93 ASN A O 1
ATOM 747 N N . ALA A 1 94 ? -0.965 -5.992 -2.360 1.00 46.38 94 ALA A N 1
ATOM 748 C CA . ALA A 1 94 ? -0.834 -4.568 -2.654 1.00 46.38 94 ALA A CA 1
ATOM 749 C C . ALA A 1 94 ? 0.356 -4.363 -3.618 1.00 46.38 94 ALA A C 1
ATOM 751 O O . ALA A 1 94 ? 1.327 -3.682 -3.305 1.00 46.38 94 ALA A O 1
ATOM 752 N N . ARG A 1 95 ? 0.267 -4.929 -4.836 1.00 49.53 95 ARG A N 1
ATOM 753 C CA . ARG A 1 95 ? 0.762 -4.173 -5.982 1.00 49.53 95 ARG A CA 1
ATOM 754 C C . ARG A 1 95 ? 0.009 -2.861 -5.887 1.00 49.53 95 ARG A C 1
ATOM 756 O O . ARG A 1 95 ? -1.219 -2.878 -5.813 1.00 49.53 95 ARG A O 1
ATOM 763 N N . VAL A 1 96 ? 0.756 -1.774 -5.777 1.00 48.62 96 VAL A N 1
ATOM 764 C CA . VAL A 1 96 ? 0.282 -0.397 -5.840 1.00 48.62 96 VAL A CA 1
ATOM 765 C C . VAL A 1 96 ? -0.992 -0.343 -6.687 1.00 48.62 96 VAL A C 1
ATOM 767 O O . VAL A 1 96 ? -0.930 -0.500 -7.905 1.00 48.62 96 VAL A O 1
ATOM 770 N N . LYS A 1 97 ? -2.163 -0.166 -6.061 1.00 45.91 97 LYS A N 1
ATOM 771 C CA . LYS A 1 97 ? -3.346 0.270 -6.802 1.00 45.91 97 LYS A CA 1
ATOM 772 C C . LYS A 1 97 ? -3.066 1.721 -7.153 1.00 45.91 97 LYS A C 1
ATOM 774 O O . LYS A 1 97 ? -3.477 2.632 -6.440 1.00 45.91 97 LYS A O 1
ATOM 779 N N . VAL A 1 98 ? -2.278 1.924 -8.209 1.00 48.75 98 VAL A N 1
ATOM 780 C CA . VAL A 1 98 ? -2.221 3.201 -8.904 1.00 48.75 98 VAL A CA 1
ATOM 781 C C . VAL A 1 98 ? -3.685 3.454 -9.269 1.00 48.75 98 VAL A C 1
ATOM 783 O O . VAL A 1 98 ? -4.319 2.644 -9.941 1.00 48.75 98 VAL A O 1
ATOM 786 N N . GLY A 1 99 ? -4.298 4.460 -8.652 1.00 42.00 99 GLY A N 1
ATOM 787 C CA . GLY A 1 99 ? -5.733 4.674 -8.785 1.00 42.00 99 GLY A CA 1
ATOM 788 C C . GLY A 1 99 ? -6.059 4.983 -10.238 1.00 42.00 99 GLY A C 1
ATOM 789 O O . GLY A 1 99 ? -5.569 5.994 -10.715 1.00 42.00 99 GLY A O 1
ATOM 790 N N . ASN A 1 100 ? -6.810 4.100 -10.908 1.00 48.09 100 ASN A N 1
ATOM 791 C CA . ASN A 1 100 ? -7.632 4.220 -12.132 1.00 48.09 100 ASN A CA 1
ATOM 792 C C . ASN A 1 100 ? -7.218 5.193 -13.270 1.00 48.09 100 ASN A C 1
ATOM 794 O O . ASN A 1 100 ? -7.997 5.430 -14.182 1.00 48.09 100 ASN A O 1
ATOM 798 N N . ASN A 1 101 ? -5.995 5.711 -13.265 1.00 49.34 101 ASN A N 1
ATOM 799 C CA . ASN A 1 101 ? -5.349 6.521 -14.297 1.00 49.34 101 ASN A CA 1
ATOM 800 C C . ASN A 1 101 ? -4.083 5.824 -14.821 1.00 49.34 101 ASN A C 1
ATOM 802 O O . ASN A 1 101 ? -3.417 6.352 -15.708 1.00 49.34 101 ASN A O 1
ATOM 806 N N . VAL A 1 102 ? -3.753 4.640 -14.290 1.00 49.59 102 VAL A N 1
ATOM 807 C CA . VAL A 1 102 ? -2.574 3.833 -14.660 1.00 49.59 102 VAL A CA 1
ATOM 808 C C . VAL A 1 102 ? -2.604 3.464 -16.122 1.00 49.59 102 VAL A C 1
ATOM 810 O O . VAL A 1 102 ? -1.600 3.619 -16.791 1.00 49.59 102 VAL A O 1
ATOM 813 N N . GLU A 1 103 ? -3.765 3.053 -16.627 1.00 50.88 103 GLU A N 1
ATOM 814 C CA . GLU A 1 103 ? -3.896 2.601 -18.010 1.00 50.88 103 GLU A CA 1
ATOM 815 C C . GLU A 1 103 ? -3.564 3.742 -18.983 1.00 50.88 103 GLU A C 1
ATOM 817 O O . GLU A 1 103 ? -2.924 3.533 -20.007 1.00 50.88 103 GLU A O 1
ATOM 822 N N . SER A 1 104 ? -3.869 4.988 -18.595 1.00 55.34 104 SER A N 1
ATOM 823 C CA . SER A 1 104 ? -3.488 6.176 -19.362 1.00 55.34 104 SER A CA 1
ATOM 824 C C . SER A 1 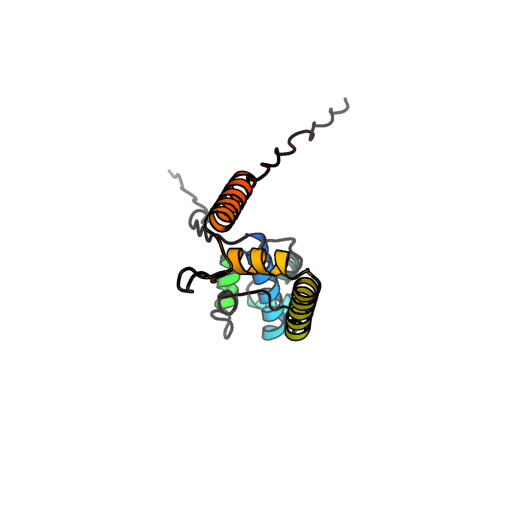104 ? -2.017 6.575 -19.199 1.00 55.34 104 SER A C 1
ATOM 826 O O . SER A 1 104 ? -1.451 7.151 -20.122 1.00 55.34 104 SER A O 1
ATOM 828 N N . ILE A 1 105 ? -1.391 6.300 -18.050 1.00 56.47 105 ILE A N 1
ATOM 829 C CA . ILE A 1 105 ? 0.010 6.660 -17.776 1.00 56.47 105 ILE A CA 1
ATOM 830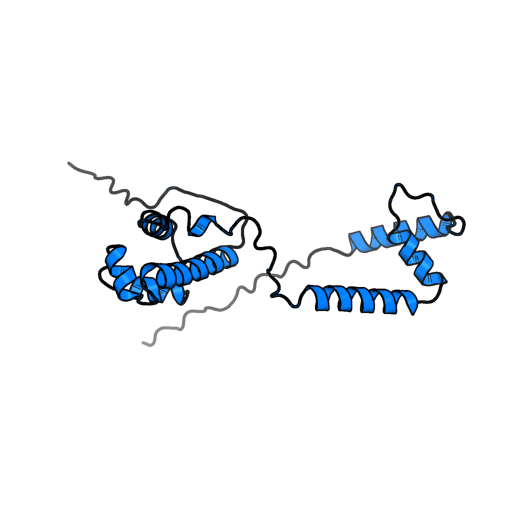 C C . ILE A 1 105 ? 0.951 5.618 -18.374 1.00 56.47 105 ILE A C 1
ATOM 832 O O . ILE A 1 105 ? 1.930 5.994 -19.000 1.00 56.47 105 ILE A O 1
ATOM 836 N N . GLU A 1 106 ? 0.641 4.333 -18.238 1.00 62.16 106 GLU A N 1
ATOM 837 C CA . GLU A 1 106 ? 1.398 3.228 -18.821 1.00 62.16 106 GLU A CA 1
ATOM 838 C C . GLU A 1 106 ? 1.319 3.278 -20.348 1.00 62.16 106 GLU A C 1
ATOM 840 O O . GLU A 1 106 ? 2.354 3.254 -21.004 1.00 62.16 106 GLU A O 1
ATOM 845 N N . ALA A 1 107 ? 0.134 3.504 -20.928 1.00 64.19 107 ALA A N 1
ATOM 846 C CA . ALA A 1 107 ? 0.008 3.701 -22.372 1.00 64.19 107 ALA A CA 1
ATOM 847 C C . ALA A 1 107 ? 0.743 4.960 -22.866 1.00 64.19 107 ALA A C 1
ATOM 849 O O . ALA A 1 107 ? 1.371 4.926 -23.923 1.00 64.19 107 ALA A O 1
ATOM 850 N N . LYS A 1 108 ? 0.716 6.070 -22.111 1.00 71.31 108 LYS A N 1
ATOM 851 C CA . LYS A 1 108 ? 1.482 7.281 -22.463 1.00 71.31 108 LYS A CA 1
ATOM 852 C C . LYS A 1 108 ? 2.986 7.068 -22.340 1.00 71.31 108 LYS A C 1
ATOM 854 O O . LYS A 1 108 ? 3.710 7.491 -23.231 1.00 71.31 108 LYS A O 1
ATOM 859 N N . ALA A 1 109 ? 3.442 6.402 -21.284 1.00 74.38 109 ALA A N 1
ATOM 860 C CA . ALA A 1 109 ? 4.848 6.095 -21.064 1.00 74.38 109 ALA A CA 1
ATOM 861 C C . ALA A 1 109 ? 5.372 5.142 -22.143 1.00 74.38 109 ALA A C 1
ATOM 863 O O . ALA A 1 109 ? 6.415 5.406 -22.730 1.00 74.38 109 ALA A O 1
ATOM 864 N N . LEU A 1 110 ? 4.621 4.089 -22.473 1.00 74.88 110 LEU A N 1
ATOM 865 C CA . LEU A 1 110 ? 4.953 3.175 -23.565 1.00 74.88 110 LEU A CA 1
ATOM 866 C C . LEU A 1 110 ? 4.995 3.899 -24.914 1.00 74.88 110 LEU A C 1
ATOM 868 O O . LEU A 1 110 ? 5.916 3.668 -25.690 1.00 74.88 110 LEU A O 1
ATOM 872 N N . ASN A 1 111 ? 4.052 4.807 -25.180 1.00 77.50 111 ASN A N 1
ATOM 873 C CA . ASN A 1 111 ? 4.038 5.582 -26.420 1.00 77.50 111 ASN A CA 1
ATOM 874 C C . ASN A 1 111 ? 5.196 6.595 -26.488 1.00 77.50 111 ASN A C 1
ATOM 876 O O . ASN A 1 111 ? 5.806 6.772 -27.536 1.00 77.50 111 ASN A O 1
ATOM 880 N N . GLU A 1 112 ? 5.557 7.227 -25.371 1.00 79.31 112 GLU A N 1
ATOM 881 C CA . GLU A 1 112 ? 6.719 8.116 -25.295 1.00 79.31 112 GLU A CA 1
ATOM 882 C C . GLU A 1 112 ? 8.034 7.348 -25.488 1.00 79.31 112 GLU A C 1
ATOM 884 O O . GLU A 1 112 ? 8.915 7.794 -26.224 1.00 79.31 112 GLU A O 1
ATOM 889 N N . ILE A 1 113 ? 8.156 6.172 -24.871 1.00 76.50 113 ILE A N 1
ATOM 890 C CA . ILE A 1 113 ? 9.292 5.268 -25.051 1.00 76.50 113 ILE A CA 1
ATOM 891 C C . ILE A 1 113 ? 9.378 4.824 -26.519 1.00 76.50 113 ILE A C 1
ATOM 893 O O . ILE A 1 113 ? 10.438 4.950 -27.129 1.00 76.50 113 ILE A O 1
ATOM 897 N N . ALA A 1 114 ? 8.265 4.395 -27.118 1.00 77.19 114 ALA A N 1
ATOM 898 C CA . ALA A 1 114 ? 8.195 4.017 -28.529 1.00 77.19 114 ALA A CA 1
ATOM 899 C C . ALA A 1 114 ? 8.562 5.182 -29.462 1.00 77.19 114 ALA A C 1
ATOM 901 O O . ALA A 1 114 ? 9.315 4.990 -30.414 1.00 77.19 114 ALA A O 1
ATOM 902 N N . ALA A 1 115 ? 8.104 6.402 -29.166 1.00 76.06 115 ALA A N 1
ATOM 903 C CA . ALA A 1 115 ? 8.454 7.595 -29.930 1.00 76.06 115 ALA A CA 1
ATOM 904 C C . ALA A 1 115 ? 9.955 7.910 -29.854 1.00 76.06 115 ALA A C 1
ATOM 906 O O . ALA A 1 115 ? 10.559 8.271 -30.863 1.00 76.06 115 ALA A O 1
ATOM 907 N N . ARG A 1 116 ? 10.583 7.735 -28.684 1.00 74.44 116 ARG A N 1
ATOM 908 C CA . ARG A 1 116 ? 12.037 7.896 -28.525 1.00 74.44 116 ARG A CA 1
ATOM 909 C C . ARG A 1 116 ? 12.805 6.828 -29.294 1.00 74.44 116 ARG A C 1
ATOM 911 O O . ARG A 1 116 ? 13.761 7.174 -29.975 1.00 74.44 116 ARG A O 1
ATOM 918 N N . TYR A 1 117 ? 12.368 5.570 -29.249 1.00 71.56 117 TYR A N 1
ATOM 919 C CA . TYR A 1 117 ? 12.969 4.507 -30.057 1.00 71.56 117 TYR A CA 1
ATOM 920 C C . TYR A 1 117 ? 12.835 4.781 -31.557 1.00 71.56 117 TYR A C 1
ATOM 922 O O . TYR A 1 117 ? 13.817 4.655 -32.280 1.00 71.56 117 TYR A O 1
ATOM 930 N N . ALA A 1 118 ? 11.671 5.239 -32.021 1.00 72.25 118 ALA A N 1
ATOM 931 C CA . ALA A 1 118 ? 11.441 5.596 -33.421 1.00 72.25 118 ALA A CA 1
ATOM 932 C C . ALA A 1 118 ? 12.253 6.823 -33.879 1.00 72.25 118 ALA A C 1
ATOM 934 O O . ALA A 1 118 ? 12.607 6.923 -35.051 1.00 72.25 118 ALA A O 1
ATOM 935 N N . ALA A 1 119 ? 12.555 7.751 -32.966 1.00 72.25 119 ALA A N 1
ATOM 936 C CA . ALA A 1 119 ? 13.360 8.941 -33.243 1.00 72.25 119 ALA A CA 1
ATOM 937 C C . ALA A 1 119 ? 14.875 8.666 -33.272 1.00 72.25 119 ALA A C 1
ATOM 939 O O . ALA A 1 119 ? 15.642 9.495 -33.765 1.00 72.25 119 ALA A O 1
ATOM 940 N N . ILE A 1 120 ? 15.321 7.526 -32.740 1.00 75.00 120 ILE A N 1
ATOM 941 C CA . ILE A 1 120 ? 16.713 7.086 -32.827 1.00 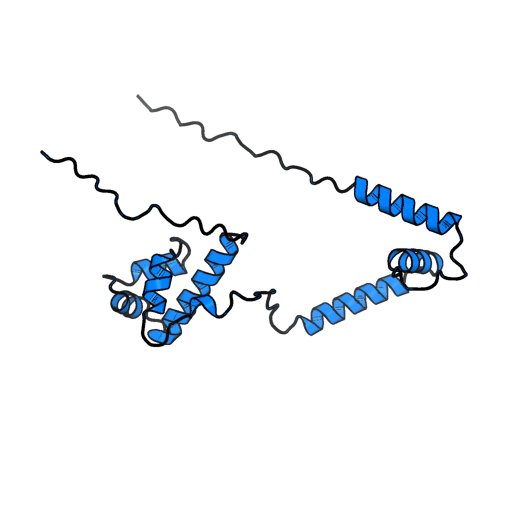75.00 120 ILE A CA 1
ATOM 942 C C . ILE A 1 120 ? 16.990 6.580 -34.252 1.00 75.00 120 ILE A C 1
ATOM 944 O O . ILE A 1 120 ? 16.166 5.898 -34.853 1.00 75.00 120 ILE A O 1
ATOM 948 N N . GLY A 1 121 ? 18.160 6.913 -34.806 1.00 80.75 121 GLY A N 1
ATOM 949 C CA . GLY A 1 121 ? 18.557 6.448 -36.139 1.00 80.75 121 GLY A CA 1
ATOM 950 C C . GLY A 1 121 ? 18.698 4.920 -36.230 1.00 80.75 121 GLY A C 1
ATOM 951 O O . GLY A 1 121 ? 19.046 4.261 -35.251 1.00 80.75 121 GLY A O 1
ATOM 952 N N . ASP A 1 122 ? 18.500 4.374 -37.435 1.00 78.44 122 ASP A N 1
ATOM 953 C CA . ASP A 1 122 ? 18.443 2.928 -37.746 1.00 78.44 122 ASP A CA 1
ATOM 954 C C . ASP A 1 122 ? 19.621 2.117 -37.153 1.00 78.44 122 ASP A C 1
ATOM 956 O O . ASP A 1 122 ? 19.451 1.032 -36.603 1.00 78.44 122 ASP A O 1
ATOM 960 N N . ALA A 1 123 ? 20.837 2.676 -37.148 1.00 77.56 123 ALA A N 1
ATOM 961 C CA . ALA A 1 123 ? 22.009 2.005 -36.577 1.00 77.56 123 ALA A CA 1
ATOM 962 C C . ALA A 1 123 ? 21.919 1.772 -35.055 1.00 77.56 123 ALA A C 1
ATOM 964 O O . ALA A 1 123 ? 22.406 0.759 -34.560 1.00 77.56 123 ALA A O 1
ATOM 965 N N . ALA A 1 124 ? 21.309 2.692 -34.308 1.00 78.44 124 ALA A N 1
ATOM 966 C CA . ALA A 1 124 ? 21.178 2.574 -32.859 1.00 78.44 124 ALA A CA 1
ATOM 967 C C . ALA A 1 124 ? 19.934 1.764 -32.459 1.00 78.44 124 ALA A C 1
ATOM 969 O O . ALA A 1 124 ? 19.987 1.056 -31.456 1.00 78.44 124 ALA A O 1
ATOM 970 N N . GLN A 1 125 ? 18.874 1.773 -33.277 1.00 80.56 125 GLN A N 1
ATOM 971 C CA . GLN A 1 125 ? 17.750 0.837 -33.128 1.00 80.56 125 GLN A CA 1
ATOM 972 C C . GLN A 1 125 ? 18.231 -0.614 -33.197 1.00 80.56 125 GLN A C 1
ATOM 974 O O . GLN A 1 125 ? 17.932 -1.405 -32.315 1.00 80.56 125 GLN A O 1
ATOM 979 N N . ARG A 1 126 ? 19.100 -0.930 -34.159 1.00 85.00 126 ARG A N 1
ATOM 980 C CA . ARG A 1 126 ? 19.708 -2.260 -34.293 1.00 85.00 126 ARG A CA 1
ATOM 981 C C . ARG A 1 126 ? 20.466 -2.708 -33.041 1.00 85.00 126 ARG A C 1
ATOM 983 O O . ARG A 1 126 ? 20.324 -3.847 -32.615 1.00 85.00 126 ARG A O 1
ATOM 990 N N . VAL A 1 127 ? 21.252 -1.827 -32.420 1.00 86.12 127 VAL A N 1
ATOM 991 C CA . VAL A 1 127 ? 21.960 -2.164 -31.170 1.00 86.12 127 VAL A CA 1
ATOM 992 C C . VAL A 1 127 ? 20.971 -2.456 -30.042 1.00 86.12 127 VAL A C 1
ATOM 994 O O . VAL A 1 127 ? 21.156 -3.426 -29.315 1.00 86.12 127 VAL A O 1
ATOM 997 N N . VAL A 1 128 ? 19.910 -1.656 -29.920 1.00 86.50 128 VAL A N 1
ATOM 998 C CA . VAL A 1 128 ? 18.839 -1.896 -28.942 1.00 86.50 128 VAL A CA 1
ATOM 999 C C . VAL A 1 128 ? 18.160 -3.240 -29.196 1.00 86.50 128 VAL A C 1
ATOM 1001 O O . VAL A 1 128 ? 18.013 -4.016 -28.255 1.00 86.50 128 VAL A O 1
ATOM 1004 N N . ASP A 1 129 ? 17.791 -3.537 -30.442 1.00 85.88 129 ASP A N 1
ATOM 1005 C CA . ASP A 1 129 ? 17.165 -4.807 -30.815 1.00 85.88 129 ASP A CA 1
ATOM 1006 C C . ASP A 1 129 ? 18.070 -5.990 -30.464 1.00 85.88 129 ASP A C 1
ATOM 1008 O O . ASP A 1 129 ? 17.592 -7.009 -29.978 1.00 85.88 129 ASP A O 1
ATOM 1012 N N . LEU A 1 130 ? 19.390 -5.845 -30.641 1.00 88.31 130 LEU A N 1
ATOM 1013 C CA . LEU A 1 130 ? 20.353 -6.883 -30.277 1.00 88.31 130 LEU A CA 1
ATOM 1014 C C . LEU A 1 130 ? 20.426 -7.111 -28.762 1.00 88.31 130 LEU A C 1
ATOM 1016 O O . LEU A 1 130 ? 20.523 -8.258 -28.336 1.00 88.31 130 LEU A O 1
ATOM 1020 N N . VAL A 1 131 ? 20.368 -6.039 -27.966 1.00 88.69 131 VAL A N 1
ATOM 1021 C CA . VAL A 1 131 ? 20.396 -6.094 -26.492 1.00 88.69 131 VAL A CA 1
ATOM 1022 C C . VAL A 1 131 ? 19.095 -6.665 -25.924 1.00 88.69 131 VAL A C 1
ATOM 1024 O O . VAL A 1 131 ? 19.123 -7.390 -24.934 1.00 88.69 131 VAL A O 1
ATOM 1027 N N . LEU A 1 132 ? 17.952 -6.335 -26.529 1.00 87.94 132 LEU A N 1
ATOM 1028 C CA . LEU A 1 132 ? 16.630 -6.789 -26.082 1.00 87.94 132 LEU A CA 1
ATOM 1029 C C . LEU A 1 132 ? 16.211 -8.141 -26.680 1.00 87.94 132 LEU A C 1
ATOM 1031 O O . LEU A 1 132 ? 15.146 -8.658 -26.325 1.00 87.94 132 LEU A O 1
ATOM 1035 N N . ARG A 1 133 ? 17.021 -8.710 -27.581 1.00 89.06 133 ARG A N 1
ATOM 1036 C CA . ARG A 1 133 ? 16.766 -9.998 -28.232 1.00 89.06 133 ARG A CA 1
ATOM 1037 C C . ARG A 1 133 ? 16.631 -11.108 -27.190 1.00 89.06 133 ARG A C 1
ATOM 1039 O O . ARG A 1 133 ? 17.435 -11.215 -26.267 1.00 89.06 133 ARG A O 1
ATOM 1046 N N . ARG A 1 134 ? 15.645 -11.985 -27.378 1.00 83.06 134 ARG A N 1
ATOM 1047 C CA . ARG A 1 134 ? 15.491 -13.198 -26.562 1.00 83.06 134 ARG A CA 1
ATOM 1048 C C . ARG A 1 134 ? 16.395 -14.317 -27.074 1.00 83.06 134 ARG A C 1
ATOM 1050 O O . ARG A 1 134 ? 16.660 -14.408 -28.270 1.00 83.06 134 ARG A O 1
ATOM 1057 N N . ASP A 1 135 ? 16.844 -15.199 -26.187 1.00 79.94 135 ASP A N 1
ATOM 1058 C CA . ASP A 1 135 ? 17.784 -16.270 -26.547 1.00 79.94 135 ASP A CA 1
ATOM 1059 C C . ASP A 1 135 ? 17.234 -17.263 -27.582 1.00 79.94 135 ASP A C 1
ATOM 1061 O O . ASP A 1 135 ? 18.015 -17.856 -28.326 1.00 79.94 135 ASP A O 1
ATOM 1065 N N . ASP A 1 136 ? 15.910 -17.406 -27.672 1.00 84.38 136 ASP A N 1
ATOM 1066 C CA . ASP A 1 136 ? 15.206 -18.282 -28.613 1.00 84.38 136 ASP A CA 1
ATOM 1067 C C . ASP A 1 136 ? 15.035 -17.685 -30.021 1.00 84.38 136 ASP A C 1
ATOM 1069 O O . ASP A 1 136 ? 14.663 -18.397 -30.956 1.00 84.38 136 ASP A O 1
ATOM 1073 N N . GLU A 1 137 ? 15.330 -16.397 -30.201 1.00 86.25 137 GLU A N 1
ATOM 1074 C CA . GLU A 1 137 ? 15.184 -15.710 -31.480 1.00 86.25 137 GLU A CA 1
ATOM 1075 C C . GLU A 1 137 ? 16.433 -15.892 -32.364 1.00 86.25 137 GLU A C 1
ATOM 1077 O O . GLU A 1 137 ? 17.560 -15.701 -31.888 1.00 86.25 137 GLU A O 1
ATOM 1082 N N . PRO A 1 138 ? 16.289 -16.235 -33.661 1.00 85.94 138 PRO A N 1
ATOM 1083 C CA . PRO A 1 138 ? 17.431 -16.373 -34.558 1.00 85.94 138 PRO A CA 1
ATOM 1084 C C . PRO A 1 138 ? 18.213 -15.059 -34.671 1.00 85.94 138 PRO A C 1
ATOM 1086 O O . PRO A 1 138 ? 17.641 -13.973 -34.743 1.00 85.94 138 PRO A O 1
ATOM 1089 N N . MET A 1 139 ? 19.542 -15.162 -34.721 1.00 88.19 139 MET A N 1
ATOM 1090 C CA . MET A 1 139 ? 20.412 -13.991 -34.821 1.00 88.19 139 MET A CA 1
ATOM 1091 C C . MET A 1 139 ? 20.119 -13.212 -36.117 1.00 88.19 139 MET A C 1
ATOM 1093 O O . MET A 1 139 ? 20.105 -13.820 -37.195 1.00 88.19 139 MET A O 1
ATOM 1097 N N . PRO A 1 140 ? 19.913 -11.884 -36.061 1.00 88.19 140 PRO A N 1
ATOM 1098 C CA . PRO A 1 140 ? 19.616 -11.108 -37.253 1.00 88.19 140 PRO A CA 1
ATOM 1099 C C . PRO A 1 140 ? 20.791 -11.115 -38.237 1.00 88.19 140 PRO A C 1
ATOM 1101 O O . PRO A 1 140 ? 21.953 -11.002 -37.857 1.00 88.19 140 PRO A O 1
ATOM 1104 N N . VAL A 1 141 ? 20.481 -11.184 -39.534 1.00 88.81 141 VAL A N 1
ATOM 1105 C CA . VAL A 1 141 ? 21.474 -11.300 -40.624 1.00 88.81 141 VAL A CA 1
ATOM 1106 C C . VAL A 1 141 ? 22.452 -10.126 -40.714 1.00 88.81 141 VAL A C 1
ATOM 1108 O O . VAL A 1 141 ? 23.525 -10.255 -41.297 1.00 88.81 141 VAL A O 1
ATOM 1111 N N . TRP A 1 142 ? 22.088 -8.976 -40.146 1.00 88.25 142 TRP A N 1
ATOM 1112 C CA . TRP A 1 142 ? 22.937 -7.790 -40.098 1.00 88.25 142 TRP A CA 1
ATOM 1113 C C . TRP A 1 142 ? 23.892 -7.790 -38.888 1.00 88.25 142 TRP A C 1
ATOM 1115 O O . TRP A 1 142 ? 24.856 -7.021 -38.882 1.00 88.25 142 TRP A O 1
ATOM 1125 N N . ALA A 1 143 ? 23.661 -8.636 -37.873 1.00 89.00 143 ALA A N 1
ATOM 1126 C CA . ALA A 1 143 ? 24.490 -8.698 -36.674 1.00 89.00 143 ALA A CA 1
ATOM 1127 C C . ALA A 1 143 ? 25.748 -9.531 -36.930 1.00 89.00 143 ALA A C 1
ATOM 1129 O O . ALA A 1 143 ? 25.738 -10.761 -36.998 1.00 89.00 143 ALA A O 1
ATOM 1130 N N . THR A 1 144 ? 26.870 -8.836 -37.073 1.00 90.25 144 THR A N 1
ATOM 1131 C CA . THR A 1 144 ? 28.172 -9.473 -37.264 1.00 90.25 144 THR A CA 1
ATOM 1132 C C . THR A 1 144 ? 28.753 -9.936 -35.925 1.00 90.25 144 THR A C 1
ATOM 1134 O O . THR A 1 144 ? 28.511 -9.328 -34.883 1.00 90.25 144 THR A O 1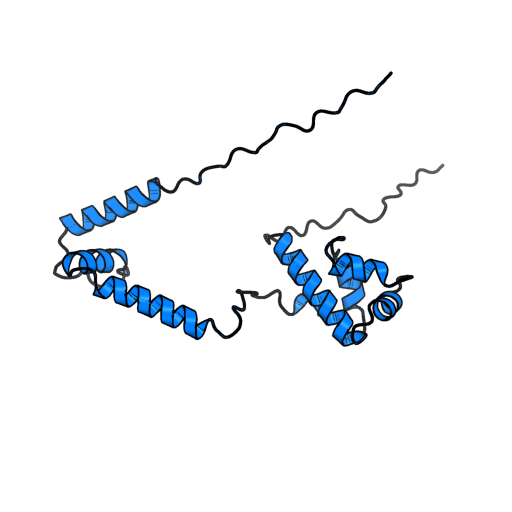
ATOM 1137 N N . ARG A 1 145 ? 29.581 -10.990 -35.937 1.00 87.69 145 ARG A N 1
ATOM 1138 C CA . ARG A 1 145 ? 30.273 -11.491 -34.730 1.00 87.69 145 ARG A CA 1
ATOM 1139 C C . ARG A 1 145 ? 31.024 -10.409 -33.932 1.00 87.69 145 ARG A C 1
ATOM 1141 O O . ARG A 1 145 ? 30.911 -10.427 -32.710 1.00 87.69 145 ARG A O 1
ATOM 1148 N N . PRO A 1 146 ? 31.757 -9.469 -34.565 1.00 88.62 146 PRO A N 1
ATOM 1149 C CA . PRO A 1 146 ? 32.417 -8.391 -33.832 1.00 88.62 146 PRO A CA 1
ATOM 1150 C C . PRO A 1 146 ? 31.434 -7.476 -33.099 1.00 88.62 146 PRO A C 1
ATOM 1152 O O . PRO A 1 146 ? 31.710 -7.063 -31.978 1.00 88.62 146 PRO A O 1
ATOM 1155 N N . LEU A 1 147 ? 30.279 -7.186 -33.707 1.00 85.25 147 LEU A N 1
ATOM 1156 C CA . LEU A 1 147 ? 29.253 -6.350 -33.091 1.00 85.25 147 LEU A CA 1
ATOM 1157 C C . LEU A 1 147 ? 28.620 -7.041 -31.881 1.00 85.25 147 LEU A C 1
ATOM 1159 O O . LEU A 1 147 ? 28.481 -6.421 -30.834 1.00 85.25 147 LEU A O 1
ATOM 1163 N N . ILE A 1 148 ? 28.293 -8.327 -32.019 1.00 87.56 148 ILE A N 1
ATOM 1164 C CA . ILE A 1 148 ? 27.744 -9.145 -30.929 1.00 87.56 148 ILE A CA 1
ATOM 1165 C C . ILE A 1 148 ? 28.723 -9.154 -29.748 1.00 87.56 148 ILE A C 1
ATOM 1167 O O . ILE A 1 148 ? 28.365 -8.765 -28.644 1.00 87.56 148 ILE A O 1
ATOM 1171 N N . SER A 1 149 ? 29.999 -9.461 -30.009 1.00 90.44 149 SER A N 1
ATOM 1172 C CA . SER A 1 149 ? 31.041 -9.471 -28.975 1.00 90.44 149 SER A CA 1
ATOM 1173 C C . SER A 1 149 ? 31.224 -8.114 -28.291 1.00 90.44 149 SER A C 1
ATOM 1175 O O . SER A 1 149 ? 31.505 -8.069 -27.092 1.00 90.44 149 SER A O 1
ATOM 1177 N N . ALA A 1 150 ? 31.108 -7.011 -29.035 1.00 87.94 150 ALA A N 1
ATOM 1178 C CA . ALA A 1 150 ? 31.215 -5.668 -28.480 1.00 87.94 150 ALA A CA 1
ATOM 1179 C C . ALA A 1 150 ? 30.033 -5.338 -27.555 1.00 87.94 150 ALA A C 1
ATOM 1181 O O . ALA A 1 150 ? 30.242 -4.747 -26.497 1.00 87.94 150 ALA A O 1
ATOM 1182 N N . VAL A 1 151 ? 28.816 -5.752 -27.922 1.00 91.12 151 VAL A N 1
ATOM 1183 C CA . VAL A 1 151 ? 27.613 -5.573 -27.097 1.00 91.12 151 VAL A CA 1
ATOM 1184 C C . VAL A 1 151 ? 27.683 -6.414 -25.825 1.00 91.12 151 VAL A C 1
ATOM 1186 O O . VAL A 1 151 ? 27.506 -5.861 -24.743 1.00 91.12 151 VAL A O 1
ATOM 1189 N N . ASP A 1 152 ? 28.042 -7.695 -25.920 1.00 88.50 152 ASP A N 1
ATOM 1190 C CA . ASP A 1 152 ? 28.185 -8.573 -24.748 1.00 88.50 152 ASP A CA 1
ATOM 1191 C C . ASP A 1 152 ? 29.220 -8.025 -23.757 1.00 88.50 152 ASP A C 1
ATOM 1193 O O . ASP A 1 152 ? 29.011 -8.005 -22.544 1.00 88.50 152 ASP A O 1
ATOM 1197 N N . THR A 1 153 ? 30.331 -7.504 -24.284 1.00 90.44 153 THR A N 1
ATOM 1198 C CA . THR A 1 153 ? 31.380 -6.884 -23.467 1.00 90.44 153 THR A CA 1
ATOM 1199 C C . THR A 1 153 ? 30.881 -5.602 -22.801 1.00 90.44 153 THR A C 1
ATOM 1201 O O . THR A 1 153 ? 31.170 -5.365 -21.631 1.00 90.44 153 THR A O 1
ATOM 1204 N N . ALA A 1 154 ? 30.113 -4.774 -23.515 1.00 87.00 154 ALA A N 1
ATOM 1205 C CA . ALA A 1 154 ? 29.526 -3.562 -22.952 1.00 87.00 154 ALA A CA 1
ATOM 1206 C C . ALA A 1 154 ? 28.518 -3.872 -21.832 1.00 87.00 154 ALA A C 1
ATOM 1208 O O . ALA A 1 154 ? 28.525 -3.184 -20.811 1.00 87.00 154 ALA A O 1
ATOM 1209 N N . ILE A 1 155 ? 27.702 -4.921 -21.990 1.00 86.81 155 ILE A N 1
ATOM 1210 C CA . ILE A 1 155 ? 26.773 -5.397 -20.954 1.00 86.81 155 ILE A CA 1
ATOM 1211 C C . ILE A 1 155 ? 27.556 -5.860 -19.722 1.00 86.81 155 ILE A C 1
ATOM 1213 O O . ILE A 1 155 ? 27.307 -5.366 -18.624 1.00 86.81 155 ILE A O 1
ATOM 1217 N N . ALA A 1 156 ? 28.572 -6.706 -19.906 1.00 86.19 156 ALA A N 1
ATOM 1218 C CA . ALA A 1 156 ? 29.411 -7.181 -18.808 1.00 86.19 156 ALA A CA 1
ATOM 1219 C C . ALA A 1 156 ? 30.110 -6.027 -18.055 1.00 86.19 156 ALA A C 1
ATOM 1221 O O . ALA A 1 156 ? 30.193 -6.035 -16.829 1.00 86.19 156 ALA A O 1
ATOM 1222 N N . ILE A 1 157 ? 30.579 -4.992 -18.764 1.00 84.31 157 ILE A N 1
ATOM 1223 C CA . ILE A 1 157 ? 31.173 -3.795 -18.141 1.00 84.31 157 ILE A CA 1
ATOM 1224 C C . ILE A 1 157 ? 30.130 -2.997 -17.341 1.00 84.31 157 ILE A C 1
ATOM 1226 O O . ILE A 1 157 ? 30.436 -2.489 -16.257 1.00 84.31 157 ILE A O 1
ATOM 1230 N N . ALA A 1 158 ? 28.904 -2.872 -17.855 1.00 84.25 158 ALA A N 1
ATOM 1231 C CA . ALA A 1 158 ? 27.823 -2.177 -17.161 1.00 84.25 158 ALA A CA 1
ATOM 1232 C C . ALA A 1 158 ? 27.425 -2.903 -15.864 1.00 84.25 158 ALA A C 1
ATOM 1234 O O . ALA A 1 158 ? 27.249 -2.261 -14.828 1.00 84.25 158 ALA A O 1
ATOM 1235 N N . GLU A 1 159 ? 27.369 -4.235 -15.887 1.00 81.56 159 GLU A N 1
ATOM 1236 C CA . GLU A 1 159 ? 27.097 -5.058 -14.703 1.00 81.56 159 GLU A CA 1
ATOM 1237 C C . GLU A 1 159 ? 28.165 -4.867 -13.617 1.00 81.56 159 GLU A C 1
ATOM 1239 O O . GLU A 1 159 ? 27.828 -4.677 -12.449 1.00 81.56 159 GLU A O 1
ATOM 1244 N N . LEU A 1 160 ? 29.445 -4.788 -14.001 1.00 79.06 160 LEU A N 1
ATOM 1245 C CA . LEU A 1 160 ? 30.558 -4.512 -13.080 1.00 79.06 160 LEU A CA 1
ATOM 1246 C C . LEU A 1 160 ? 30.530 -3.096 -12.479 1.00 79.06 160 LEU A C 1
ATOM 1248 O O . LEU A 1 160 ? 31.136 -2.855 -11.439 1.00 79.06 160 LEU A O 1
ATOM 1252 N N . SER A 1 161 ? 29.838 -2.153 -13.119 1.00 65.19 161 SER A N 1
ATOM 1253 C CA . SER A 1 161 ? 29.737 -0.759 -12.660 1.00 65.19 161 SER A CA 1
ATOM 1254 C C . SER A 1 161 ? 28.600 -0.534 -11.654 1.00 65.19 161 SER A C 1
ATOM 1256 O O . SER A 1 161 ? 28.457 0.566 -11.119 1.00 65.19 161 SER A O 1
ATOM 1258 N N . THR A 1 162 ? 27.792 -1.562 -11.379 1.00 58.06 162 THR A N 1
ATOM 1259 C CA . THR A 1 162 ? 26.612 -1.482 -10.506 1.00 58.06 162 THR A CA 1
ATOM 1260 C C . THR A 1 162 ? 26.938 -1.952 -9.084 1.00 58.06 162 THR A C 1
ATOM 1262 O O . THR A 1 162 ? 26.252 -2.803 -8.525 1.00 58.06 162 THR A O 1
ATOM 1265 N N . GLU A 1 163 ? 27.995 -1.418 -8.465 1.00 54.78 163 GLU A N 1
ATOM 1266 C CA . GLU A 1 163 ? 28.186 -1.612 -7.023 1.00 54.78 163 GLU A CA 1
ATOM 1267 C C . GLU A 1 163 ? 27.284 -0.645 -6.233 1.00 54.78 163 GLU A C 1
ATOM 1269 O O . GLU A 1 163 ? 27.269 0.562 -6.511 1.00 54.78 163 GLU A O 1
ATOM 1274 N N . PRO A 1 164 ? 26.521 -1.125 -5.232 1.00 46.91 164 PRO A N 1
ATOM 1275 C CA . PRO A 1 164 ? 25.714 -0.257 -4.392 1.00 46.91 164 PRO A CA 1
ATOM 1276 C C . PRO A 1 164 ? 26.636 0.618 -3.539 1.00 46.91 164 PRO A C 1
ATOM 1278 O O . PRO A 1 164 ? 27.346 0.129 -2.658 1.00 46.91 164 PRO A O 1
ATOM 1281 N N . GLN A 1 165 ? 26.599 1.931 -3.778 1.00 43.94 165 GLN A N 1
ATOM 1282 C CA . GLN A 1 165 ? 27.157 2.939 -2.876 1.00 43.94 165 GLN A CA 1
ATOM 1283 C C . GLN A 1 165 ? 26.600 2.685 -1.468 1.00 43.94 165 GLN A C 1
ATOM 1285 O O . GLN A 1 165 ? 25.453 3.005 -1.160 1.00 43.94 165 GLN A O 1
ATOM 1290 N N . THR A 1 166 ? 27.407 2.052 -0.621 1.00 46.53 166 THR A N 1
ATOM 1291 C CA . THR A 1 166 ? 27.080 1.816 0.781 1.00 46.53 166 THR A CA 1
ATOM 1292 C C . THR A 1 166 ? 27.168 3.168 1.482 1.00 46.53 166 THR A C 1
ATOM 1294 O O . THR A 1 166 ? 28.259 3.650 1.785 1.00 46.53 166 THR A O 1
ATOM 1297 N N . GLU A 1 167 ? 26.025 3.826 1.678 1.00 47.12 167 GLU A N 1
ATOM 1298 C CA . GLU A 1 167 ? 25.938 5.056 2.461 1.00 47.12 167 GLU A CA 1
ATOM 1299 C C . GLU A 1 167 ? 26.515 4.816 3.867 1.00 47.12 167 GLU A C 1
ATOM 1301 O O . GLU A 1 167 ? 26.007 4.007 4.645 1.00 47.12 167 GLU A O 1
ATOM 1306 N N . LEU A 1 168 ? 27.593 5.531 4.206 1.00 51.31 168 LEU A N 1
ATOM 1307 C CA . LEU A 1 168 ? 28.141 5.544 5.561 1.00 51.31 168 LEU A CA 1
ATOM 1308 C C . LEU A 1 168 ? 27.086 6.062 6.561 1.00 51.31 168 LEU A C 1
ATOM 1310 O O . LEU A 1 168 ? 26.503 7.130 6.340 1.00 51.31 168 LEU A O 1
ATOM 1314 N N . PRO A 1 169 ? 26.878 5.390 7.709 1.00 44.44 169 PRO A N 1
ATOM 1315 C CA . PRO A 1 169 ? 25.930 5.856 8.709 1.00 44.44 169 PRO A CA 1
ATOM 1316 C C . PRO A 1 169 ? 26.410 7.169 9.341 1.00 44.44 169 PRO A C 1
ATOM 1318 O O . PRO A 1 169 ? 27.487 7.248 9.933 1.00 44.44 169 PRO A O 1
ATOM 1321 N N . LYS A 1 170 ? 25.563 8.204 9.267 1.00 59.97 170 LYS A N 1
ATOM 1322 C CA . LYS A 1 170 ? 25.709 9.481 9.983 1.00 59.97 170 LYS A CA 1
ATOM 1323 C C . LYS A 1 170 ? 25.603 9.261 11.498 1.00 59.97 170 LYS A C 1
ATOM 1325 O O . LYS A 1 170 ? 24.571 9.532 12.106 1.00 59.97 170 LYS A O 1
ATOM 1330 N N . GLN A 1 171 ? 26.675 8.797 12.130 1.00 57.28 171 GLN A N 1
ATOM 1331 C CA . GLN A 1 171 ? 26.839 8.852 13.579 1.00 57.28 171 GLN A CA 1
ATOM 1332 C C . GLN A 1 171 ? 27.769 10.010 13.941 1.00 57.28 171 GLN A C 1
ATOM 1334 O O . GLN A 1 171 ? 28.977 9.882 13.803 1.00 57.28 171 GLN A O 1
ATOM 1339 N N . ALA A 1 172 ? 27.202 11.135 14.393 1.00 47.91 172 ALA A N 1
ATOM 1340 C CA . ALA A 1 172 ? 27.785 12.001 15.432 1.00 47.91 172 ALA A CA 1
ATOM 1341 C C . ALA A 1 172 ? 27.005 13.319 15.576 1.00 47.91 172 ALA A C 1
ATOM 1343 O O . ALA A 1 172 ? 27.203 14.250 14.792 1.00 47.91 172 ALA A O 1
ATOM 1344 N N . ARG A 1 173 ? 26.195 13.420 16.641 1.00 50.78 173 ARG A N 1
ATOM 1345 C CA . ARG A 1 173 ? 26.259 14.480 17.678 1.00 50.78 173 ARG A CA 1
ATOM 1346 C C . ARG A 1 173 ? 24.932 14.595 18.435 1.00 50.78 173 ARG A C 1
ATOM 1348 O O . ARG A 1 173 ? 24.158 15.516 18.223 1.00 50.78 173 ARG A O 1
ATOM 1355 N N . ASN A 1 174 ? 24.726 13.698 19.395 1.00 55.28 174 ASN A N 1
ATOM 1356 C CA . ASN A 1 174 ? 23.975 14.031 20.605 1.00 55.28 174 ASN A CA 1
ATOM 1357 C C . ASN A 1 174 ? 24.982 14.054 21.754 1.00 55.28 174 ASN A C 1
ATOM 1359 O O . ASN A 1 174 ? 25.198 13.058 22.436 1.00 55.28 174 ASN A O 1
ATOM 1363 N N . LEU A 1 175 ? 25.669 15.189 21.890 1.00 66.88 175 LEU A N 1
ATOM 1364 C CA . LEU A 1 175 ? 26.524 15.474 23.037 1.00 66.88 175 LEU A CA 1
ATOM 1365 C C . LEU A 1 175 ? 25.613 15.973 24.177 1.00 66.88 175 LEU A C 1
ATOM 1367 O O . LEU A 1 175 ? 24.838 16.906 23.942 1.00 66.88 175 LEU A O 1
ATOM 1371 N N . PRO A 1 176 ? 25.650 15.392 25.388 1.00 65.69 176 PRO A N 1
ATOM 1372 C CA . PRO A 1 176 ? 24.845 15.893 26.496 1.00 65.69 176 PRO A CA 1
ATOM 1373 C C . PRO A 1 176 ? 25.334 17.283 26.934 1.00 65.69 176 PRO A C 1
ATOM 1375 O O . PRO A 1 176 ? 26.530 17.511 27.116 1.00 65.69 176 PRO A O 1
ATOM 1378 N N . LYS A 1 177 ? 24.394 18.226 27.093 1.00 64.50 177 LYS A N 1
ATOM 1379 C CA . LYS A 1 177 ? 24.664 19.579 27.609 1.00 64.50 177 LYS A CA 1
ATOM 1380 C C . LYS A 1 177 ? 25.182 19.497 29.055 1.00 64.50 177 LYS A C 1
ATOM 1382 O O . LYS A 1 177 ? 24.595 18.757 29.845 1.00 64.50 177 LYS A O 1
ATOM 1387 N N . PRO A 1 178 ? 26.219 20.266 29.434 1.00 64.69 178 PRO A N 1
ATOM 1388 C CA . PRO A 1 178 ? 26.715 20.259 30.803 1.00 64.69 178 PRO A CA 1
ATOM 1389 C C . PRO A 1 178 ? 25.703 20.896 31.764 1.00 64.69 178 PRO A C 1
ATOM 1391 O O . PRO A 1 178 ? 25.082 21.919 31.462 1.00 64.69 178 PRO A O 1
ATOM 1394 N N . ALA A 1 179 ? 25.556 20.269 32.931 1.00 59.50 179 ALA A N 1
ATOM 1395 C CA . ALA A 1 179 ? 24.735 20.743 34.036 1.00 59.50 179 ALA A CA 1
ATOM 1396 C C . ALA A 1 179 ? 25.274 22.078 34.581 1.00 59.50 179 ALA A C 1
ATOM 1398 O O . ALA A 1 179 ? 26.469 22.208 34.854 1.00 59.50 179 ALA A O 1
ATOM 1399 N N . ARG A 1 180 ? 24.387 23.068 34.744 1.00 63.12 180 ARG A N 1
ATOM 1400 C CA . ARG A 1 180 ? 24.693 24.301 35.481 1.00 63.12 180 ARG A CA 1
ATOM 1401 C C . ARG A 1 180 ? 24.858 23.963 36.967 1.00 63.12 180 ARG A C 1
ATOM 1403 O O . ARG A 1 180 ? 23.985 23.301 37.526 1.00 63.12 180 ARG A O 1
ATOM 1410 N N . LYS A 1 181 ? 25.971 24.405 37.556 1.00 59.94 181 LYS A N 1
ATOM 1411 C CA . LYS A 1 181 ? 26.135 24.558 39.008 1.00 59.94 181 LYS A CA 1
ATOM 1412 C C . LYS A 1 181 ? 25.475 25.853 39.461 1.00 59.94 181 LYS A C 1
ATOM 1414 O O . LYS A 1 181 ? 25.482 26.805 38.646 1.00 59.94 181 LYS A O 1
#

pLDDT: mean 74.0, std 17.56, range [34.22, 92.31]